Protein AF-A0A662VPY5-F1 (afdb_monomer)

Secondary structure (DSSP, 8-state):
-EEEEEE--S-HHHHHHHHHHGGGTTEEEEEEE---S-SHHHHHHHHHHHHHHHHHTTTSEEEEE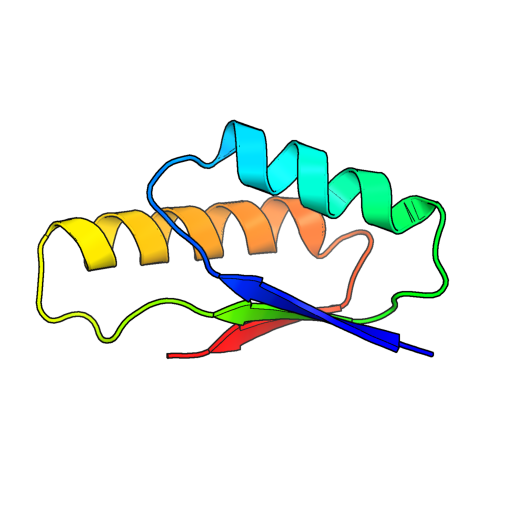-

Foldseek 3Di:
DDEAEDEFFQDLVVSLVVVVVCVVDPHAEYEYEADDPPDPRSVNSVVSLVVSCVVCVVRHHYHYHD

Radius of gyration: 11.41 Å; Cα contacts (8 Å, |Δi|>4): 91; chains: 1; bounding box: 26×17×33 Å

Solvent-accessible surface area (backbone atoms only — not comparable to full-atom values): 3785 Å² total; per-residue (Å²): 125,43,73,46,81,42,79,45,57,88,55,56,70,64,53,52,54,59,56,57,60,42,73,85,46,72,55,50,34,39,36,39,37,30,65,69,77,84,45,78,65,28,54,50,12,46,53,42,47,54,55,48,39,71,71,41,51,84,82,30,50,63,46,79,47,105

Nearest PDB structures (foldseek):
  4a5z-assembly1_C  TM=6.892E-01  e=2.742E-02  Homo sapiens
  2wte-assembly1_B  TM=6.705E-01  e=5.057E-02  Saccharolobus solfataricus P2
  1ad1-assembly1_B  TM=7.144E-01  e=2.128E+00  Staphylococcus aureus
  2hzg-assembly1_B  TM=6.658E-01  e=1.735E+00  Cereibacter sphaeroides
  3t07-assembly1_C  TM=5.292E-01  e=9.409E-01  Staphylococcus aureus subsp. aureus MRSA252

pLDDT: mean 86.8, std 7.53, range [65.56, 95.0]

Structure (mmCIF, N/CA/C/O backbone):
data_AF-A0A662VPY5-F1
#
_entry.id   AF-A0A662VPY5-F1
#
loop_
_atom_site.group_PDB
_atom_site.id
_atom_site.type_symbol
_atom_site.label_atom_id
_atom_site.label_alt_id
_atom_site.label_comp_id
_atom_site.label_asym_id
_atom_site.label_entity_id
_atom_site.label_seq_id
_atom_site.pdbx_PDB_ins_code
_atom_site.Cartn_x
_atom_site.Cartn_y
_atom_site.Cartn_z
_atom_site.occupancy
_atom_site.B_iso_or_equiv
_atom_site.auth_seq_id
_atom_site.auth_comp_id
_atom_site.auth_asym_id
_atom_site.auth_atom_id
_atom_site.pdbx_PDB_model_num
ATOM 1 N N . MET A 1 1 ? 4.924 -8.872 -17.282 1.00 69.44 1 MET A N 1
ATOM 2 C CA . MET A 1 1 ? 4.994 -7.827 -16.234 1.00 69.44 1 MET A CA 1
ATOM 3 C C . MET A 1 1 ? 4.556 -8.453 -14.930 1.00 69.44 1 MET A C 1
ATOM 5 O O . MET A 1 1 ? 3.613 -9.234 -14.962 1.00 69.44 1 MET A O 1
ATOM 9 N N . ALA A 1 2 ? 5.264 -8.174 -13.838 1.00 85.81 2 ALA A N 1
ATOM 10 C CA . ALA A 1 2 ? 5.004 -8.799 -12.544 1.00 85.81 2 ALA A CA 1
ATOM 11 C C . ALA A 1 2 ? 4.089 -7.932 -11.663 1.00 85.81 2 ALA A C 1
ATOM 13 O O . ALA A 1 2 ? 4.093 -6.699 -11.767 1.00 85.81 2 ALA A O 1
ATOM 14 N N . THR A 1 3 ? 3.337 -8.605 -10.792 1.00 91.88 3 THR A N 1
ATOM 15 C CA . THR A 1 3 ? 2.558 -8.008 -9.704 1.00 91.88 3 THR A CA 1
ATOM 16 C C . THR A 1 3 ? 3.243 -8.369 -8.396 1.00 91.88 3 THR A C 1
ATOM 18 O O . THR A 1 3 ? 3.510 -9.547 -8.161 1.00 91.88 3 THR A O 1
ATOM 21 N N . GLN A 1 4 ? 3.528 -7.380 -7.554 1.00 91.94 4 GLN A N 1
ATOM 22 C CA . GLN A 1 4 ? 4.126 -7.611 -6.241 1.00 91.94 4 GLN A CA 1
ATOM 23 C C . GLN A 1 4 ? 3.066 -7.489 -5.152 1.00 91.94 4 GLN A C 1
ATOM 25 O O . GLN A 1 4 ? 2.366 -6.486 -5.091 1.00 91.94 4 GLN A O 1
ATOM 30 N N . ILE A 1 5 ? 2.987 -8.475 -4.263 1.00 91.62 5 ILE A N 1
ATOM 31 C CA . ILE A 1 5 ? 2.132 -8.413 -3.074 1.00 91.62 5 ILE A CA 1
ATOM 32 C C . ILE A 1 5 ? 2.990 -7.978 -1.885 1.00 91.62 5 ILE A C 1
ATOM 34 O O . ILE A 1 5 ? 4.104 -8.477 -1.704 1.00 91.62 5 ILE A O 1
ATOM 38 N N . VAL A 1 6 ? 2.488 -7.033 -1.093 1.00 91.31 6 VAL A N 1
ATOM 39 C CA . VAL A 1 6 ? 3.159 -6.485 0.087 1.00 91.31 6 VAL A CA 1
ATOM 40 C C . VAL A 1 6 ? 2.185 -6.483 1.256 1.00 91.31 6 VAL A C 1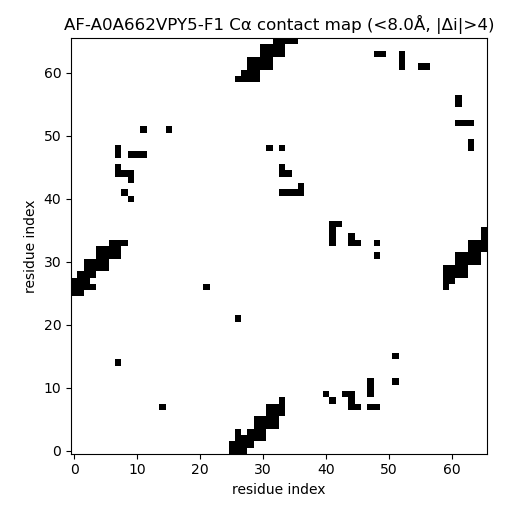
ATOM 42 O O . VAL A 1 6 ? 1.151 -5.826 1.202 1.00 91.31 6 VAL A O 1
ATOM 45 N N . PHE A 1 7 ? 2.539 -7.180 2.332 1.00 89.12 7 PHE A N 1
ATOM 46 C CA . PHE A 1 7 ? 1.766 -7.170 3.571 1.00 89.12 7 PHE A CA 1
ATOM 47 C C . PHE A 1 7 ? 2.088 -5.916 4.382 1.00 89.12 7 PHE A C 1
ATOM 49 O O . PHE A 1 7 ? 3.243 -5.671 4.751 1.00 89.12 7 PHE A O 1
ATOM 56 N N . VAL A 1 8 ? 1.069 -5.107 4.654 1.00 88.56 8 VAL A N 1
ATOM 57 C CA . VAL A 1 8 ? 1.217 -3.829 5.344 1.00 88.56 8 VAL A CA 1
ATOM 58 C C . VAL A 1 8 ? 1.097 -4.037 6.848 1.00 88.56 8 VAL A C 1
ATOM 60 O O . VAL A 1 8 ? 0.034 -4.331 7.380 1.00 88.56 8 VAL A O 1
ATOM 63 N N . GLY A 1 9 ? 2.216 -3.856 7.546 1.00 84.00 9 GLY A N 1
ATOM 64 C CA . GLY A 1 9 ? 2.260 -3.781 9.005 1.00 84.00 9 GLY A CA 1
ATOM 65 C C . GLY A 1 9 ? 2.309 -2.340 9.523 1.00 84.00 9 GLY A C 1
ATOM 66 O O . GLY A 1 9 ? 2.012 -1.372 8.829 1.00 84.00 9 GLY A O 1
ATOM 67 N N . HIS A 1 10 ? 2.783 -2.167 10.756 1.00 81.75 10 HIS A N 1
ATOM 68 C CA . HIS A 1 10 ? 2.786 -0.864 11.438 1.00 81.75 10 HIS A CA 1
ATOM 69 C C . HIS A 1 10 ? 3.961 0.072 11.079 1.00 81.75 10 HIS A C 1
ATOM 71 O O . HIS A 1 10 ? 4.045 1.179 11.618 1.00 81.75 10 HIS A O 1
ATOM 77 N N . HIS A 1 11 ? 4.887 -0.351 10.209 1.00 83.94 11 HIS A N 1
ATOM 78 C CA . HIS A 1 11 ? 6.155 0.344 9.943 1.00 83.94 11 HIS A CA 1
ATOM 79 C C . HIS A 1 11 ? 6.241 0.896 8.511 1.00 83.94 11 HIS A C 1
ATOM 81 O O . HIS A 1 11 ? 6.903 0.324 7.646 1.00 83.94 11 HIS A O 1
ATOM 87 N N . LYS A 1 12 ? 5.633 2.067 8.286 1.00 83.81 12 LYS A N 1
ATOM 88 C CA . LYS A 1 12 ? 5.574 2.751 6.980 1.00 83.81 12 LYS A CA 1
ATOM 89 C C . LYS A 1 12 ? 6.934 2.936 6.292 1.00 83.81 12 LYS A C 1
ATOM 91 O O . LYS A 1 12 ? 7.075 2.588 5.126 1.00 83.81 12 LYS A O 1
ATOM 96 N N . LYS A 1 13 ? 7.942 3.472 6.998 1.00 85.62 13 LYS A N 1
ATOM 97 C CA . LYS A 1 13 ? 9.254 3.799 6.393 1.00 85.62 13 LYS A CA 1
ATOM 98 C C . LYS A 1 13 ? 9.924 2.579 5.759 1.00 85.62 13 LYS A C 1
ATOM 100 O O . LYS A 1 13 ? 10.373 2.653 4.624 1.00 85.62 13 LYS A O 1
ATOM 105 N N . ARG A 1 14 ? 9.916 1.450 6.472 1.00 86.31 14 ARG A N 1
ATOM 106 C CA . ARG A 1 14 ? 10.525 0.202 6.002 1.00 86.31 14 ARG A CA 1
ATOM 107 C C . ARG A 1 14 ? 9.794 -0.363 4.782 1.00 86.31 14 ARG A C 1
ATOM 109 O O . ARG A 1 14 ? 10.440 -0.856 3.867 1.00 86.31 14 ARG A O 1
ATOM 116 N N . LEU A 1 15 ? 8.462 -0.266 4.750 1.00 88.25 15 LEU A N 1
ATOM 117 C CA . LEU A 1 15 ? 7.663 -0.676 3.589 1.00 88.25 15 LEU A CA 1
ATOM 118 C C . LEU A 1 15 ? 7.985 0.175 2.360 1.00 88.25 15 LEU A C 1
ATOM 120 O O . LEU A 1 15 ? 8.180 -0.365 1.275 1.00 88.25 15 LEU A O 1
ATOM 124 N N . LEU A 1 16 ? 8.095 1.491 2.541 1.00 88.50 16 LEU A N 1
ATOM 125 C CA . LEU A 1 16 ? 8.409 2.415 1.458 1.00 88.50 16 LEU A CA 1
ATOM 126 C C . LEU A 1 16 ? 9.777 2.121 0.830 1.00 88.50 16 LEU A C 1
ATOM 128 O O . LEU A 1 16 ? 9.896 2.111 -0.392 1.00 88.50 16 LEU A O 1
ATOM 132 N N . GLU A 1 17 ? 10.801 1.865 1.645 1.00 88.12 17 GLU A N 1
ATOM 133 C CA . GLU A 1 17 ? 12.134 1.500 1.151 1.00 88.12 17 GLU A CA 1
ATOM 134 C C . GLU A 1 17 ? 12.109 0.182 0.370 1.00 88.12 17 GLU A C 1
ATOM 136 O O . GLU A 1 17 ? 12.622 0.126 -0.748 1.00 88.12 17 GLU A O 1
ATOM 141 N N . SER A 1 18 ? 11.432 -0.842 0.899 1.00 86.94 18 SER A N 1
ATOM 142 C CA . SER A 1 18 ? 11.280 -2.132 0.215 1.00 86.94 18 SER A CA 1
ATOM 143 C C . SER A 1 18 ? 10.548 -2.009 -1.124 1.00 86.94 18 SER A C 1
ATOM 145 O O . SER A 1 18 ? 10.967 -2.614 -2.106 1.00 86.94 18 SER A O 1
ATOM 147 N N . ILE A 1 19 ? 9.476 -1.213 -1.196 1.00 87.81 19 ILE A N 1
ATOM 148 C CA . ILE A 1 19 ? 8.729 -1.013 -2.448 1.00 87.81 19 ILE A CA 1
ATOM 149 C C . ILE A 1 19 ? 9.559 -0.202 -3.449 1.00 87.81 19 ILE A C 1
ATOM 151 O O . ILE A 1 19 ? 9.552 -0.497 -4.640 1.00 87.81 19 ILE A O 1
ATOM 155 N N . ARG A 1 20 ? 10.339 0.784 -2.988 1.00 88.25 20 ARG A N 1
ATOM 156 C CA . ARG A 1 20 ? 11.224 1.566 -3.865 1.00 88.25 20 ARG A CA 1
ATOM 157 C C . ARG A 1 20 ? 12.310 0.722 -4.525 1.00 88.25 20 ARG A C 1
ATOM 159 O O . ARG A 1 20 ? 12.630 0.990 -5.681 1.00 88.25 20 ARG A O 1
ATOM 166 N N . ALA A 1 21 ? 12.814 -0.307 -3.845 1.00 88.69 21 ALA A N 1
ATOM 167 C CA . ALA A 1 21 ? 13.757 -1.264 -4.429 1.00 88.69 21 ALA A CA 1
ATOM 168 C C . ALA A 1 21 ? 13.160 -2.039 -5.623 1.00 88.69 21 ALA A C 1
ATOM 170 O O . ALA A 1 21 ? 13.891 -2.490 -6.500 1.00 88.69 21 ALA A O 1
ATOM 171 N N . LEU A 1 22 ? 11.826 -2.123 -5.738 1.00 86.69 22 LEU A N 1
ATOM 172 C CA . LEU A 1 22 ? 11.164 -2.756 -6.885 1.00 86.69 22 LEU A CA 1
ATOM 173 C C . LEU A 1 22 ? 11.346 -1.982 -8.198 1.00 86.69 22 LEU A C 1
ATOM 175 O O . LEU A 1 22 ? 11.031 -2.525 -9.253 1.00 86.69 22 LEU A O 1
ATOM 179 N N . ARG A 1 23 ? 11.863 -0.741 -8.169 1.00 84.50 23 ARG A N 1
ATOM 180 C CA . ARG A 1 23 ? 12.180 0.025 -9.390 1.00 84.50 23 ARG A CA 1
ATOM 181 C C . ARG A 1 23 ? 13.186 -0.677 -10.297 1.00 84.50 23 ARG A C 1
ATOM 183 O O . ARG A 1 23 ? 13.185 -0.421 -11.494 1.00 84.50 23 ARG A O 1
ATOM 190 N N . GLU A 1 24 ? 14.028 -1.537 -9.736 1.00 86.50 24 GLU A N 1
ATOM 191 C CA . GLU A 1 24 ? 15.022 -2.306 -10.491 1.00 86.50 24 GLU A CA 1
ATOM 192 C C . GLU A 1 24 ? 14.404 -3.511 -11.222 1.00 86.50 24 GLU A C 1
ATOM 194 O O . GLU A 1 24 ? 15.074 -4.184 -12.003 1.00 86.50 24 GLU A O 1
ATOM 199 N N . TYR A 1 25 ? 13.111 -3.774 -11.003 1.00 86.06 25 TYR A N 1
ATOM 200 C CA . TYR A 1 25 ? 12.396 -4.934 -11.518 1.00 86.06 25 TYR A CA 1
ATOM 201 C C . TYR A 1 25 ? 11.229 -4.509 -12.424 1.00 86.06 25 TYR A C 1
ATOM 203 O O . TYR A 1 25 ? 10.658 -3.431 -12.254 1.00 86.06 25 TYR A O 1
ATOM 211 N N . PRO A 1 26 ? 10.794 -5.365 -13.370 1.00 87.25 26 PRO A N 1
ATOM 212 C CA . PRO A 1 26 ? 9.664 -5.089 -14.261 1.00 87.25 26 PRO A CA 1
ATOM 213 C C . PRO A 1 26 ? 8.301 -5.285 -13.559 1.00 87.25 26 PRO A C 1
ATOM 215 O O . PRO A 1 26 ? 7.423 -6.017 -14.042 1.00 87.25 26 PRO A O 1
ATOM 218 N N . VAL A 1 27 ? 8.131 -4.644 -12.399 1.00 90.31 27 VAL A N 1
ATOM 219 C CA . VAL A 1 27 ? 6.897 -4.617 -11.605 1.00 90.31 27 VAL A CA 1
ATOM 220 C C . VAL A 1 27 ? 6.038 -3.449 -12.071 1.00 90.31 27 VAL A C 1
ATOM 222 O O . VAL A 1 27 ? 6.473 -2.301 -12.042 1.00 90.31 27 VAL A O 1
ATOM 225 N N . ARG A 1 28 ? 4.803 -3.738 -12.490 1.00 89.69 28 ARG A N 1
ATOM 226 C CA . ARG A 1 28 ? 3.837 -2.700 -12.897 1.00 89.69 28 ARG A CA 1
ATOM 227 C C . ARG A 1 28 ? 2.813 -2.409 -11.806 1.00 89.69 28 ARG A C 1
ATOM 229 O O . ARG A 1 28 ? 2.383 -1.269 -11.674 1.00 89.69 28 ARG A O 1
ATOM 236 N N . LYS A 1 29 ? 2.435 -3.445 -11.056 1.00 93.44 29 LYS A N 1
ATOM 237 C CA . LYS A 1 29 ? 1.369 -3.400 -10.061 1.00 93.44 29 LYS A CA 1
ATOM 238 C C . LYS A 1 29 ? 1.884 -3.831 -8.694 1.00 93.44 29 LYS A C 1
ATOM 240 O O . LYS A 1 29 ? 2.610 -4.824 -8.602 1.00 93.44 29 LYS A O 1
ATOM 245 N N . VAL A 1 30 ? 1.489 -3.111 -7.653 1.00 94.56 30 VAL A N 1
ATOM 246 C CA . VAL A 1 30 ? 1.759 -3.459 -6.257 1.00 94.56 30 VAL A CA 1
ATOM 247 C C . VAL A 1 30 ? 0.430 -3.578 -5.521 1.00 94.56 30 VAL A C 1
ATOM 249 O O . VAL A 1 30 ? -0.367 -2.647 -5.502 1.00 94.56 30 VAL A O 1
ATOM 252 N N . VAL A 1 31 ? 0.198 -4.737 -4.917 1.00 95.00 31 VAL A N 1
ATOM 253 C CA . VAL A 1 31 ? -0.978 -5.019 -4.096 1.00 95.00 31 VAL A CA 1
ATOM 254 C C . VAL A 1 31 ? -0.572 -4.903 -2.632 1.00 95.00 31 VAL A C 1
ATOM 256 O O . VAL A 1 31 ? 0.286 -5.649 -2.160 1.00 95.00 31 VAL A O 1
ATOM 259 N N . LEU A 1 32 ? -1.165 -3.950 -1.923 1.00 94.00 32 LEU A N 1
ATOM 260 C CA . LEU A 1 32 ? -0.999 -3.734 -0.493 1.00 94.00 32 LEU A CA 1
ATOM 261 C C . LEU A 1 32 ? -2.066 -4.547 0.248 1.00 94.00 32 LEU A C 1
ATOM 263 O O . LEU A 1 32 ? -3.231 -4.164 0.278 1.00 94.00 32 LEU A O 1
ATOM 267 N N . ALA A 1 33 ? -1.665 -5.674 0.829 1.00 91.69 33 ALA A N 1
ATOM 268 C CA . ALA A 1 33 ? -2.541 -6.514 1.637 1.00 91.69 33 ALA A CA 1
ATOM 269 C C . ALA A 1 33 ? -2.547 -6.021 3.089 1.00 91.69 33 ALA A C 1
ATOM 271 O O . ALA A 1 33 ? -1.487 -5.909 3.717 1.00 91.69 33 ALA A O 1
ATOM 272 N N . VAL A 1 34 ? -3.730 -5.723 3.615 1.00 89.31 34 VAL A N 1
ATOM 273 C CA . VAL A 1 34 ? -3.963 -5.269 4.992 1.00 89.31 34 VAL A CA 1
ATOM 274 C C . VAL A 1 34 ? -4.852 -6.294 5.693 1.00 89.31 34 VAL A C 1
ATOM 276 O O . VAL A 1 34 ? -5.683 -6.897 5.040 1.00 89.31 34 VAL A O 1
ATOM 279 N N . GLY A 1 35 ? -4.679 -6.523 6.997 1.00 83.06 35 GLY A N 1
ATOM 280 C CA . GLY A 1 35 ? -5.569 -7.437 7.730 1.00 83.06 35 GLY A CA 1
ATOM 281 C C . GLY A 1 35 ? -6.990 -6.879 7.888 1.00 83.06 35 GLY A C 1
ATOM 282 O O . GLY A 1 35 ? -7.164 -5.654 7.915 1.00 83.06 35 GLY A O 1
ATOM 283 N N . GLU A 1 36 ? -7.976 -7.774 8.030 1.00 71.50 36 GLU A N 1
ATOM 284 C CA . GLU A 1 36 ? -9.373 -7.436 8.338 1.00 71.50 36 GLU A CA 1
ATOM 285 C C . GLU A 1 36 ? -9.435 -6.525 9.573 1.00 71.50 36 GLU A C 1
ATOM 287 O O . GLU A 1 36 ? -8.724 -6.743 10.542 1.00 71.50 36 GLU A O 1
ATOM 292 N N . GLN A 1 37 ? -10.233 -5.453 9.542 1.00 65.56 37 GLN A N 1
ATOM 293 C CA . GLN A 1 37 ? -10.196 -4.366 10.538 1.00 65.56 37 GLN A CA 1
ATOM 294 C C . GLN A 1 37 ? -10.775 -4.718 11.926 1.00 65.56 37 GLN A C 1
ATOM 296 O O . GLN A 1 37 ? -11.618 -3.988 12.459 1.00 65.56 37 GLN A O 1
ATOM 301 N N . GLU A 1 38 ? -10.330 -5.798 12.552 1.00 66.38 38 GLU A N 1
ATOM 302 C CA . GLU A 1 38 ? -10.862 -6.266 13.832 1.00 66.38 38 GLU A CA 1
ATOM 303 C C . GLU A 1 38 ? -10.163 -5.612 15.039 1.00 66.38 38 GLU A C 1
ATOM 305 O O . GLU A 1 38 ? -10.733 -5.515 16.130 1.00 66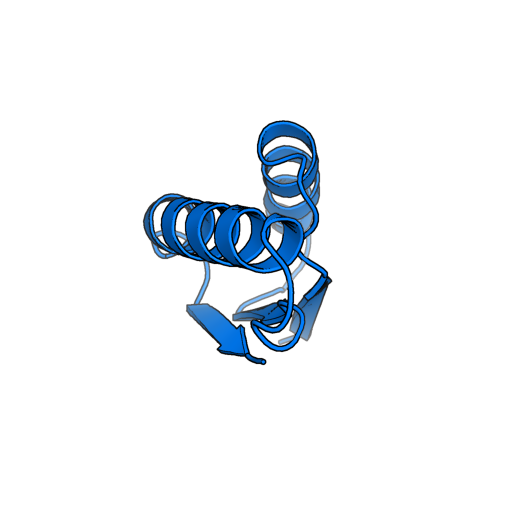.38 38 GLU A O 1
ATOM 310 N N . SER A 1 39 ? -8.955 -5.071 14.850 1.00 70.62 39 SER A N 1
ATOM 311 C CA . SER A 1 39 ? -8.121 -4.494 15.909 1.00 70.62 39 SER A CA 1
ATOM 312 C C . SER A 1 39 ? -7.687 -3.039 15.660 1.00 70.62 39 SER A C 1
ATOM 314 O O . SER A 1 39 ? -7.683 -2.501 14.549 1.00 70.62 39 SER A O 1
ATOM 316 N N . SER A 1 40 ? -7.260 -2.359 16.732 1.00 67.75 40 SER A N 1
ATOM 317 C CA . SER A 1 40 ? -6.663 -1.015 16.647 1.00 67.75 40 SER A CA 1
ATOM 318 C C . SER A 1 40 ? -5.343 -0.991 15.857 1.00 67.75 40 SER A C 1
ATOM 320 O O . SER A 1 40 ? -4.988 0.049 15.297 1.00 67.75 40 SER A O 1
ATOM 322 N N . GLY A 1 41 ? -4.641 -2.129 15.779 1.00 68.62 41 GLY A N 1
ATOM 323 C CA . GLY A 1 41 ? -3.445 -2.313 14.955 1.00 68.62 41 GLY A CA 1
ATOM 324 C C . GLY A 1 41 ? -3.761 -2.285 13.459 1.00 68.62 41 GLY A C 1
ATOM 325 O O . GLY A 1 41 ? -3.115 -1.556 12.704 1.00 68.62 41 GLY A O 1
ATOM 326 N N . GLU A 1 42 ? -4.825 -2.968 13.038 1.00 70.88 42 GLU A N 1
ATOM 327 C CA . GLU A 1 42 ? -5.240 -3.020 11.627 1.00 70.88 42 GLU A CA 1
ATOM 328 C C . GLU A 1 42 ? -5.730 -1.671 11.109 1.00 70.88 42 GLU A C 1
ATOM 330 O O . GLU A 1 42 ? -5.371 -1.272 10.002 1.00 70.88 42 GLU A O 1
ATOM 335 N N . LYS A 1 43 ? -6.415 -0.872 11.938 1.00 79.31 43 LYS A N 1
ATOM 336 C CA . LYS A 1 43 ? -6.761 0.518 11.578 1.00 79.31 43 LYS A CA 1
ATOM 337 C C . LYS A 1 43 ? -5.526 1.367 11.269 1.00 79.31 43 LYS A C 1
ATOM 339 O O . LYS A 1 43 ? -5.548 2.212 10.372 1.00 79.31 43 LYS A O 1
ATOM 344 N N . LYS A 1 44 ? -4.427 1.143 11.996 1.00 84.12 44 LYS A N 1
ATOM 345 C CA . LYS A 1 44 ? -3.152 1.824 11.739 1.00 84.12 44 LYS A CA 1
ATOM 346 C C . LYS A 1 44 ? -2.498 1.309 10.457 1.00 84.12 44 LYS A C 1
ATOM 348 O O . LYS A 1 44 ? -1.973 2.119 9.697 1.00 84.12 44 LYS A O 1
ATOM 353 N N . ALA A 1 45 ? -2.534 0.002 10.211 1.00 85.75 45 ALA A N 1
ATOM 354 C CA . ALA A 1 45 ? -2.019 -0.591 8.980 1.00 85.75 45 ALA A CA 1
ATOM 355 C C . ALA A 1 45 ? -2.778 -0.085 7.740 1.00 85.75 45 ALA A C 1
ATOM 357 O O . ALA A 1 45 ? -2.142 0.323 6.773 1.00 85.75 45 ALA A O 1
ATOM 358 N N . ARG A 1 46 ? -4.112 0.014 7.809 1.00 88.69 46 ARG A N 1
ATOM 359 C CA . ARG A 1 46 ? -4.974 0.582 6.756 1.00 88.69 46 ARG A CA 1
ATOM 360 C C . ARG A 1 46 ? -4.566 2.011 6.413 1.00 88.69 46 ARG A C 1
ATOM 362 O O . ARG A 1 46 ? -4.288 2.308 5.256 1.00 88.69 46 ARG A O 1
ATOM 369 N N . LYS A 1 47 ? -4.423 2.871 7.425 1.00 89.94 47 LYS A N 1
ATOM 370 C CA . LYS A 1 47 ? -3.966 4.252 7.218 1.00 89.94 47 LYS A CA 1
ATOM 371 C C . LYS A 1 47 ? -2.583 4.308 6.560 1.00 89.94 47 LYS A C 1
ATOM 373 O O . LYS A 1 47 ? -2.348 5.123 5.675 1.00 89.94 47 LYS A O 1
ATOM 378 N N . ILE A 1 48 ? -1.665 3.431 6.969 1.00 91.12 48 ILE A N 1
ATOM 379 C CA . ILE A 1 48 ? -0.337 3.332 6.350 1.00 91.12 48 ILE A CA 1
ATOM 380 C C . ILE A 1 48 ? -0.442 2.880 4.886 1.00 91.12 48 ILE A C 1
ATOM 382 O O . ILE A 1 48 ? 0.274 3.425 4.050 1.00 91.12 48 ILE A O 1
ATOM 386 N N . ALA A 1 49 ? -1.311 1.917 4.569 1.00 91.88 49 ALA A N 1
ATOM 387 C CA . ALA A 1 49 ? -1.532 1.445 3.204 1.00 91.88 49 ALA A CA 1
ATOM 388 C C . ALA A 1 49 ? -2.063 2.566 2.298 1.00 91.88 49 ALA A C 1
ATOM 390 O O . ALA A 1 49 ? -1.544 2.757 1.203 1.00 91.88 49 ALA A O 1
ATOM 391 N N . GLU A 1 50 ? -3.030 3.348 2.780 1.00 92.94 50 GLU A N 1
ATOM 392 C CA . GLU A 1 50 ? -3.583 4.502 2.059 1.00 92.94 50 GLU A CA 1
ATOM 393 C C . GLU A 1 50 ? -2.519 5.580 1.807 1.00 92.94 50 GLU A C 1
ATOM 395 O O . GLU A 1 50 ? -2.361 6.051 0.681 1.00 92.94 50 GLU A O 1
ATOM 400 N N . GLU A 1 51 ? -1.723 5.922 2.825 1.00 93.56 51 GLU A N 1
ATOM 401 C CA . GLU A 1 51 ? -0.622 6.877 2.666 1.00 93.56 51 GLU A CA 1
ATOM 402 C C . GLU A 1 51 ? 0.443 6.376 1.672 1.00 93.56 51 GLU A C 1
ATOM 404 O O . GLU A 1 51 ? 0.953 7.150 0.864 1.00 93.56 51 GLU A O 1
ATOM 409 N N . LEU A 1 52 ? 0.783 5.083 1.713 1.00 92.25 52 LEU A N 1
ATOM 410 C CA . LEU A 1 52 ? 1.718 4.476 0.764 1.00 92.25 52 LEU A CA 1
ATOM 411 C C . LEU A 1 52 ? 1.156 4.488 -0.660 1.00 92.25 52 LEU A C 1
ATOM 413 O O . LEU A 1 52 ? 1.895 4.796 -1.592 1.00 92.25 52 LEU A O 1
ATOM 417 N N . ALA A 1 53 ? -0.130 4.185 -0.837 1.00 93.31 53 ALA A N 1
ATOM 418 C CA . ALA A 1 53 ? -0.774 4.204 -2.143 1.00 93.31 53 ALA A CA 1
ATOM 419 C C . ALA A 1 53 ? -0.720 5.598 -2.780 1.00 93.31 53 ALA A C 1
ATOM 421 O O . ALA A 1 53 ? -0.327 5.723 -3.940 1.00 93.31 53 ALA A O 1
ATOM 422 N N . GLU A 1 54 ? -1.010 6.651 -2.013 1.00 93.94 54 GLU A N 1
ATOM 423 C CA . GLU A 1 54 ? -0.921 8.034 -2.495 1.00 93.94 54 GLU A CA 1
ATOM 424 C C . GLU A 1 54 ? 0.502 8.432 -2.913 1.00 93.94 54 GLU A C 1
ATOM 426 O O . GLU A 1 54 ? 0.681 9.098 -3.934 1.00 93.94 54 GLU A O 1
ATOM 431 N N . GLU A 1 55 ? 1.524 8.004 -2.166 1.00 91.12 55 GLU A N 1
ATOM 432 C CA . GLU A 1 55 ? 2.925 8.291 -2.498 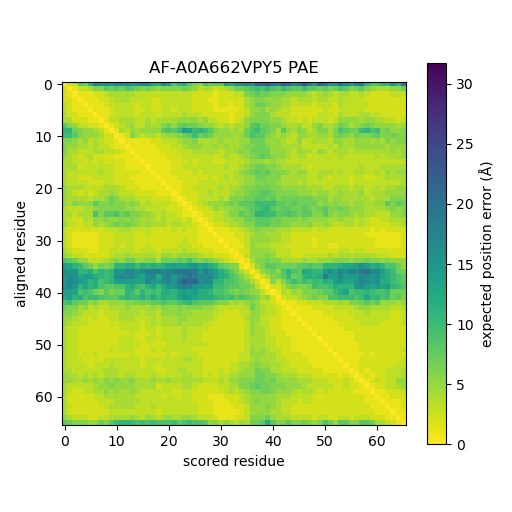1.00 91.12 55 GLU A CA 1
ATOM 433 C C . GLU A 1 55 ? 3.420 7.493 -3.720 1.00 91.12 55 GLU A C 1
ATOM 435 O O . GLU A 1 55 ? 4.241 7.983 -4.502 1.00 91.12 55 GLU A O 1
ATOM 440 N N . LEU A 1 56 ? 2.934 6.261 -3.900 1.00 90.88 56 LEU A N 1
ATOM 441 C CA . LEU A 1 56 ? 3.477 5.296 -4.862 1.00 90.88 56 LEU A CA 1
ATOM 442 C C . LEU A 1 56 ? 2.698 5.211 -6.183 1.00 90.88 56 LEU A C 1
ATOM 444 O O . LEU A 1 56 ? 3.276 4.772 -7.182 1.00 90.88 56 LEU A O 1
ATOM 448 N N . LYS A 1 57 ? 1.445 5.692 -6.234 1.00 91.94 57 LYS A N 1
ATOM 449 C CA . LYS A 1 57 ? 0.588 5.6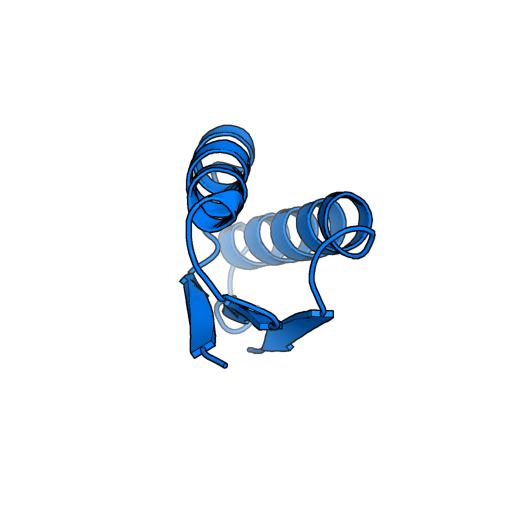76 -7.442 1.00 91.94 57 LYS A CA 1
ATOM 450 C C . LYS A 1 57 ? 1.171 6.404 -8.656 1.00 91.94 57 LYS A C 1
ATOM 452 O O . LYS A 1 57 ? 0.708 6.228 -9.775 1.00 91.94 57 LYS A O 1
ATOM 457 N N . THR A 1 58 ? 2.173 7.258 -8.443 1.00 88.56 58 THR A N 1
ATOM 458 C CA . THR A 1 58 ? 2.867 7.982 -9.521 1.00 88.56 58 THR A CA 1
ATOM 459 C C . THR A 1 58 ? 3.801 7.088 -10.337 1.00 88.56 58 THR A C 1
ATOM 461 O O . THR A 1 58 ? 4.158 7.444 -11.457 1.00 88.56 58 THR A O 1
ATOM 464 N N . VAL A 1 59 ? 4.214 5.944 -9.782 1.00 89.69 59 VAL A N 1
ATOM 465 C CA . VAL A 1 59 ? 5.193 5.031 -10.391 1.00 89.69 59 VAL A CA 1
ATOM 466 C C . VAL A 1 59 ? 4.584 3.658 -10.667 1.00 89.69 59 VAL A C 1
ATOM 468 O O . VAL A 1 59 ? 4.886 3.060 -11.697 1.00 89.69 59 VAL A O 1
ATOM 471 N N . TRP A 1 60 ? 3.730 3.165 -9.771 1.00 92.44 60 TRP A N 1
ATOM 472 C CA . TRP A 1 60 ? 3.108 1.846 -9.872 1.00 92.44 60 TRP A CA 1
ATOM 473 C C . TRP A 1 60 ? 1.587 1.949 -9.837 1.00 92.44 60 TRP A C 1
ATOM 475 O O . TRP A 1 60 ? 1.030 2.869 -9.246 1.00 92.44 60 TRP A O 1
ATOM 485 N N . ASP A 1 61 ? 0.921 0.962 -10.428 1.00 93.25 61 ASP A N 1
ATOM 486 C CA . ASP A 1 61 ? -0.502 0.714 -10.205 1.00 93.25 61 ASP A CA 1
ATOM 487 C C . ASP A 1 61 ? -0.678 0.102 -8.806 1.00 93.25 61 ASP A C 1
ATOM 489 O O . ASP A 1 61 ? -0.128 -0.969 -8.536 1.00 93.25 61 ASP A O 1
ATOM 493 N N . ILE A 1 62 ? -1.361 0.797 -7.894 1.00 95.00 62 ILE A N 1
ATOM 494 C CA . ILE A 1 62 ? -1.511 0.366 -6.498 1.00 95.00 62 ILE A CA 1
ATOM 495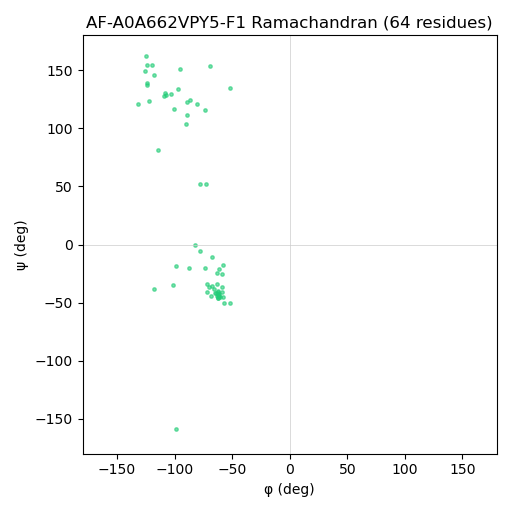 C C . ILE A 1 62 ? -2.942 -0.098 -6.244 1.00 95.00 62 ILE A C 1
ATOM 497 O O . ILE A 1 62 ? -3.893 0.633 -6.506 1.00 95.00 62 ILE A O 1
ATOM 501 N N . GLU A 1 63 ? -3.083 -1.280 -5.652 1.00 94.44 63 GLU A N 1
ATOM 502 C CA . GLU A 1 63 ? -4.358 -1.816 -5.172 1.00 94.44 63 GLU A CA 1
ATOM 503 C C . GLU A 1 63 ? -4.244 -2.164 -3.687 1.00 94.44 63 GLU A C 1
ATOM 505 O O . GLU A 1 63 ? -3.224 -2.703 -3.264 1.00 94.44 63 GLU A O 1
ATOM 510 N N . ILE A 1 64 ? -5.271 -1.860 -2.892 1.00 92.62 64 ILE A N 1
ATOM 511 C CA . ILE A 1 64 ? -5.344 -2.237 -1.476 1.00 92.62 64 ILE A CA 1
ATOM 512 C C . ILE A 1 64 ? -6.387 -3.345 -1.342 1.00 92.62 64 ILE A C 1
ATOM 514 O O . ILE A 1 64 ? -7.506 -3.179 -1.826 1.00 92.62 64 ILE A O 1
ATOM 518 N N . VAL A 1 65 ? -6.019 -4.450 -0.695 1.00 91.75 65 VAL A N 1
ATOM 519 C CA . VAL A 1 65 ? -6.902 -5.602 -0.450 1.00 91.75 65 VAL A CA 1
ATOM 520 C C . VAL A 1 65 ? -6.936 -5.943 1.037 1.00 91.75 65 VAL A C 1
ATOM 522 O O . VAL A 1 65 ? -5.947 -5.711 1.740 1.00 91.75 65 VAL A O 1
ATOM 525 N N . GLU A 1 66 ? -8.074 -6.470 1.485 1.00 85.12 66 GLU A N 1
ATOM 526 C CA . GLU A 1 66 ? -8.338 -6.952 2.851 1.00 85.12 66 GLU A CA 1
ATOM 527 C C . GLU A 1 66 ? -8.408 -8.483 2.864 1.00 85.12 66 GLU A C 1
ATOM 529 O O . GLU A 1 66 ? -8.956 -9.040 1.881 1.00 85.12 66 GLU A O 1
#

Sequence (66 aa):
MATQIVFVGHHKKRLLESIRALREYPVRKVVLAVGEQESSGEKKARKIAEELAEELKTVWDIEIVE

Mean predicted aligned error: 4.39 Å

=== Feature glossary ===
A reading guide for the features in this record.

Start from the sequence.

  · This is the polypeptide sequence — one letter per residue, N-terminus first. Length ranges from a few dozen residues for small domains to over a thousand for large multi-domain proteins.

Fold it, and you get atomic coordinates and the backbone conformation that goes with them.

  · Structure coordinates are given as an mmCIF _atom_site loop: one row per atom with element, residue name, chain id, sequence number, and x/y/z position in Å. Only the four main-chain atoms per residue are included here; side chains are omitted to keep the record compact.

  · Backbone dihedral angles. Every residue except chain termini has a φ (preceding-C → N → Cα → C) and a ψ (N → Cα → C → next-N). They are reported in degrees following the IUPAC sign convention. Secondary structure is essentially a statement about which (φ, ψ) basin each residue occupies.

  · The SS8 string is DSSP's per-residue secondary-structure call. α-helix (H) means an i→i+4 H-bond ladder; β-strand (E) means the residue participates in a β-sheet; 3₁₀ (G) and π (I) are tighter and wider helices; T/S are turns/bends; '-' is loop.

  · SS3 is a coarse helix/strand/coil call (letters a/b/c) made by the P-SEA algorithm from inter-Cα distances and dihedrals. It is less detailed than DSSP but needs only Cα positions.

Summarize the fold with a handful of shape descriptors and a per-residue structural alphabet.

  · Radius of gyration (Rg) is the root-mean-square distance of Cα atoms from their centroid — a single number for overall size and compactness. A globular domain of N residues has Rg ≈ 2.2·N^0.38 Å; an extended or disordered chain has a much larger Rg. The Cα contact count is the number of residue pairs whose Cα atoms are within 8 Å and are more than four positions apart in sequence — a standard proxy for tertiary packing density. The bounding box is the smallest axis-aligned box enclosing all Cα atoms.

  · The Foldseek 3Di string encodes local tertiary geometry as a 20-letter alphabet — one character per residue — derived from the relative positions of nearby Cα atoms. Unlike the amino-acid sequence, 3Di is a direct function of the 3D structure, so two proteins with the same fold have similar 3Di strings even at low sequence identity.

  · Solvent-accessible surface area (SASA) is the area in Å² traced out by the centre of a 1.4 Å probe sphere (a water molecule) rolled over the protein's van der Waals surface (Shrake–Rupley / Lee–Richards construction). Buried residues have near-zero SASA; fully exposed residues can exceed 200 Å². The total SASA scales roughly with the number of surface residues.

Ask how reliable the model is.

  · pLDDT (predicted Local Distance Difference Test) is AlphaFold's per-residue confidence score, ranging from 0 to 100. Values above 90 indicate high confidence (typically well-packed cores); 70–90 is confident; 50–70 low confidence; below 50 usually means the region is disordered or the prediction is unreliable there. AlphaFold stores pLDDT in the mmCIF B-factor column.

  · B-factor (Debye–Waller factor) reflects atomic displacement in the crystal lattice. It is an experimental observable (units Å²), not a prediction; low values mean the atom is pinned down, high values mean it moves or is heterogeneous across the crystal.

  · Predicted Aligned Error (PAE) is an AlphaFold confidence mat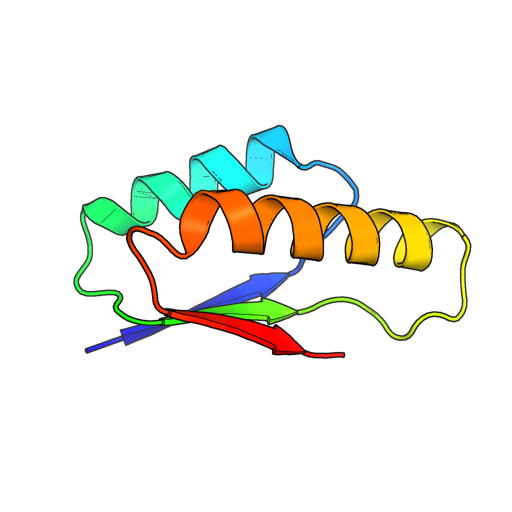rix: entry (i, j) is the expected error in the position of residue j, in ångströms, when the prediction is superimposed on the true structure at residue i. Low PAE within a block of residues means that block is internally rigid and well-predicted; high PAE between two blocks means their relative placement is uncertain even if each block individually is confident.

Place it in context: what it resembles, what it is annotated as, and how it looks.

  · Nearest PDB neighbors are the top structural matches found by Foldseek when searching this structure against the entire Protein Data Bank. Each hit reports a TM-score (0 to 1; >0.5 almost always implies the same fold) and an E-value. These are *structural* homologs — they may share no detectable sequence similarity.

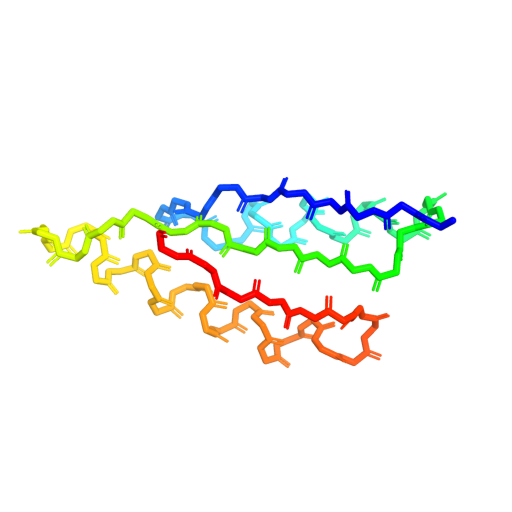  · Functional annotations link the protein to curated databases. InterPro entries identify conserved domains and families by matching the sequence against member-database signatures (Pfam, PROSITE, CDD, …). Gene Ontology (GO) terms describe molecular function, biological process, and cellular component in a controlled vocabulary. CATH places the structure in a hierarchical fold classification (Class/Architecture/Topology/Homologous-superfamily). The organism is the source species.

  · Three diagnostic plots accompany the record. The Cα contact map visualizes the tertiary structure as a 2D adjacency matrix (8 Å cutoff, sequence-local contacts suppressed). The Ramachandran plot shows the distribution of backbone (φ, ψ) torsions, with points in the α and β basins reflecting secondary structure content. The PAE plot shows AlphaFold's inter-residue confidence as a color matrix.

  · Six rendered views show the 3D structure from the faces of a cube — i.e. along ±x, ±y, ±z. Rendering representation is drawn randomly per protein from cartoon (secondary-structure ribbons), sticks (backbone bonds), or molecular surface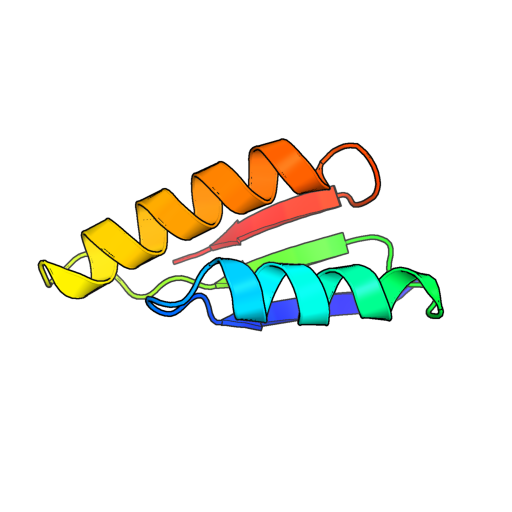; coloring is either N→C rainbow (blue at the N-terminus through red at the C-terminus) or one color per chain.